Protein AF-A0A093ZKR2-F1 (afdb_monomer_lite)

Structure (mmCIF, N/CA/C/O backbone):
data_AF-A0A093ZKR2-F1
#
_entry.id   AF-A0A093ZKR2-F1
#
loop_
_atom_site.group_PDB
_atom_site.id
_atom_site.type_symbol
_atom_site.label_atom_id
_atom_site.label_alt_id
_atom_site.label_comp_id
_atom_site.label_asym_id
_atom_site.label_entity_id
_atom_site.label_seq_id
_atom_site.pdbx_PDB_ins_code
_atom_site.Cartn_x
_atom_site.Cartn_y
_atom_site.Cartn_z
_atom_site.occupancy
_atom_site.B_iso_or_equiv
_atom_site.auth_seq_id
_atom_site.auth_comp_id
_atom_site.auth_asym_id
_atom_site.auth_atom_id
_atom_site.pdbx_PDB_model_num
ATOM 1 N N . VAL A 1 1 ? -4.186 -19.763 -54.021 1.00 48.94 1 VAL A N 1
ATOM 2 C CA . VAL A 1 1 ? -3.978 -18.511 -53.257 1.00 48.94 1 VAL A CA 1
ATOM 3 C C . VAL A 1 1 ? -4.097 -18.864 -51.784 1.00 48.94 1 VAL A C 1
ATOM 5 O O . VAL A 1 1 ? -5.170 -19.280 -51.375 1.00 48.94 1 VAL A O 1
ATOM 8 N N . ALA A 1 2 ? -2.990 -18.855 -51.038 1.00 46.88 2 ALA A N 1
ATOM 9 C CA . ALA A 1 2 ? -2.980 -19.232 -49.624 1.00 46.88 2 ALA A CA 1
ATOM 10 C C . ALA A 1 2 ? -3.363 -18.021 -48.762 1.00 46.88 2 ALA A C 1
ATOM 12 O O . ALA A 1 2 ? -2.700 -16.986 -48.814 1.00 46.88 2 ALA A O 1
ATOM 13 N N . THR A 1 3 ? -4.445 -18.144 -48.000 1.00 57.47 3 THR A N 1
ATOM 14 C CA . THR A 1 3 ? -4.924 -17.122 -47.067 1.00 57.47 3 THR A CA 1
ATOM 15 C C . THR A 1 3 ? -4.017 -17.123 -45.836 1.00 57.47 3 THR A C 1
ATOM 17 O O . THR A 1 3 ? -4.059 -18.054 -45.033 1.00 57.47 3 THR A O 1
ATOM 20 N N . LEU A 1 4 ? -3.159 -16.111 -45.697 1.00 62.06 4 LEU A N 1
ATOM 21 C CA . LEU A 1 4 ? -2.361 -15.910 -44.487 1.00 62.06 4 LEU A CA 1
ATOM 22 C C . LEU A 1 4 ? -3.302 -15.542 -43.333 1.00 62.06 4 LEU A C 1
ATOM 24 O O . LEU A 1 4 ? -4.029 -14.551 -43.414 1.00 62.06 4 LEU A O 1
ATOM 28 N N . LEU A 1 5 ? -3.293 -16.348 -42.270 1.00 62.84 5 LEU A N 1
ATOM 29 C CA . LEU A 1 5 ? -3.987 -16.027 -41.025 1.00 62.84 5 LEU A CA 1
ATOM 30 C C . LEU A 1 5 ? -3.425 -14.710 -40.458 1.00 62.84 5 LEU A C 1
ATOM 32 O O . LEU A 1 5 ? -2.204 -14.518 -40.484 1.00 62.84 5 LEU A O 1
ATOM 36 N N . PRO A 1 6 ? -4.277 -13.803 -39.944 1.00 62.66 6 PRO A N 1
ATOM 37 C CA . PRO A 1 6 ? -3.809 -12.585 -39.299 1.00 62.66 6 PRO A CA 1
ATOM 38 C C . PRO A 1 6 ? -2.893 -12.963 -38.134 1.00 62.66 6 PRO A C 1
ATOM 40 O O . PRO A 1 6 ? -3.254 -13.770 -37.276 1.00 62.66 6 PRO A O 1
ATOM 43 N N . GLN A 1 7 ? -1.682 -12.407 -38.134 1.00 65.12 7 GLN A N 1
ATOM 44 C CA . GLN A 1 7 ? -0.732 -12.625 -37.051 1.00 65.12 7 GLN A CA 1
ATOM 45 C C . GLN A 1 7 ? -1.365 -12.152 -35.736 1.00 65.12 7 GLN A C 1
ATOM 47 O O . GLN A 1 7 ? -1.977 -11.078 -35.719 1.00 65.12 7 GLN A O 1
ATOM 52 N N . PRO A 1 8 ? -1.244 -12.922 -34.639 1.00 58.72 8 PRO A N 1
ATOM 53 C CA . PRO A 1 8 ? -1.769 -12.498 -33.352 1.00 58.72 8 PRO A CA 1
ATOM 54 C C . PRO A 1 8 ? -1.125 -11.160 -32.995 1.00 58.72 8 PRO A C 1
ATOM 56 O O . PRO A 1 8 ? 0.102 -11.054 -32.914 1.00 58.72 8 PRO A O 1
ATOM 59 N N . SER A 1 9 ? -1.952 -10.126 -32.827 1.00 60.50 9 SER A N 1
ATOM 60 C CA . SER A 1 9 ? -1.496 -8.815 -32.378 1.00 60.50 9 SER A CA 1
ATOM 61 C C . SER A 1 9 ? -0.711 -9.016 -31.087 1.00 60.50 9 SER A C 1
ATOM 63 O O . SER A 1 9 ? -1.278 -9.497 -30.102 1.00 60.50 9 SER A O 1
ATOM 65 N N . GLN A 1 10 ? 0.591 -8.712 -31.097 1.00 65.38 10 GLN A N 1
ATOM 66 C CA . GLN A 1 10 ? 1.400 -8.803 -29.886 1.00 65.38 10 GLN A CA 1
ATOM 67 C C . GLN A 1 10 ? 0.715 -7.952 -28.815 1.00 65.38 10 GLN A C 1
ATOM 69 O O . GLN A 1 10 ? 0.448 -6.772 -29.047 1.00 65.38 10 GLN A O 1
ATOM 74 N N . GLY A 1 11 ? 0.352 -8.581 -27.694 1.00 67.62 11 GLY A N 1
ATOM 75 C CA . GLY A 1 11 ? -0.350 -7.918 -26.600 1.00 67.62 11 GLY A CA 1
ATOM 76 C C . GLY A 1 11 ? 0.413 -6.694 -26.076 1.00 67.62 11 GLY A C 1
ATOM 77 O O . GLY A 1 11 ? 1.567 -6.461 -26.451 1.00 67.62 11 GLY A O 1
ATOM 78 N N . PRO A 1 12 ? -0.214 -5.884 -25.209 1.00 75.38 12 PRO A N 1
ATOM 79 C CA . PRO A 1 12 ? 0.441 -4.712 -24.647 1.00 75.38 12 PRO A CA 1
ATOM 80 C C . PRO A 1 12 ? 1.736 -5.118 -23.929 1.00 75.38 12 PRO A C 1
ATOM 82 O O . PRO A 1 12 ? 1.718 -5.938 -23.015 1.00 75.38 12 PRO A O 1
ATOM 85 N N . LYS A 1 13 ? 2.857 -4.521 -24.344 1.00 82.12 13 LYS A N 1
ATOM 86 C CA . LYS A 1 13 ? 4.149 -4.673 -23.669 1.00 82.12 13 LYS A CA 1
ATOM 87 C C . LYS A 1 13 ? 4.165 -3.776 -22.439 1.00 82.12 13 LYS A C 1
ATOM 89 O O . LYS A 1 13 ? 3.984 -2.563 -22.557 1.00 82.12 13 LYS A O 1
ATOM 94 N N . TYR A 1 14 ? 4.390 -4.358 -21.268 1.00 84.25 14 TYR A N 1
ATOM 95 C CA . TYR A 1 14 ? 4.498 -3.619 -20.017 1.00 84.25 14 TYR A CA 1
ATOM 96 C C . TYR A 1 14 ? 5.961 -3.325 -19.693 1.00 84.25 14 TYR A C 1
ATOM 98 O O . TYR A 1 14 ? 6.814 -4.214 -19.708 1.00 84.25 14 TYR A O 1
ATOM 106 N N . GLN A 1 15 ? 6.238 -2.064 -19.361 1.00 88.12 15 GLN A N 1
ATOM 107 C CA . GLN A 1 15 ? 7.498 -1.666 -18.748 1.00 88.12 15 GLN A CA 1
ATOM 108 C C . GLN A 1 15 ? 7.360 -1.752 -17.228 1.00 88.12 15 GLN A C 1
ATOM 110 O O . GLN A 1 15 ? 6.411 -1.221 -16.648 1.00 88.12 15 GLN A O 1
ATOM 115 N N . LEU A 1 16 ? 8.305 -2.434 -16.592 1.00 91.62 16 LEU A N 1
ATOM 116 C CA . LEU A 1 16 ? 8.307 -2.650 -15.154 1.00 91.62 16 LEU A CA 1
ATOM 117 C C . LEU A 1 16 ? 9.104 -1.550 -14.449 1.00 91.62 16 LEU A C 1
ATOM 119 O O . LEU A 1 16 ? 10.213 -1.205 -14.853 1.00 91.62 16 LEU A O 1
ATOM 123 N N . LEU A 1 17 ? 8.541 -1.026 -13.363 1.00 93.00 17 LEU A N 1
ATOM 124 C CA . LEU A 1 17 ? 9.204 -0.082 -12.471 1.00 93.00 17 LEU A CA 1
ATOM 125 C C . LEU A 1 17 ? 9.413 -0.747 -11.111 1.00 93.00 17 LEU A C 1
ATOM 127 O O . LEU A 1 17 ? 8.457 -1.220 -10.498 1.00 93.00 17 LEU A O 1
ATOM 131 N N . THR A 1 18 ? 10.651 -0.740 -10.626 1.00 93.62 18 THR A N 1
ATOM 132 C CA . THR A 1 18 ? 10.988 -1.253 -9.295 1.00 93.62 18 THR A CA 1
ATOM 133 C C . THR A 1 18 ? 11.005 -0.111 -8.287 1.00 93.62 18 THR A C 1
ATOM 135 O O . THR A 1 18 ? 11.809 0.808 -8.419 1.00 93.62 18 THR A O 1
ATOM 138 N N . LEU A 1 19 ? 10.175 -0.208 -7.247 1.00 94.25 19 LEU A N 1
ATOM 139 C CA . LEU A 1 19 ? 10.227 0.666 -6.071 1.00 94.25 19 LEU A CA 1
ATOM 140 C C . LEU A 1 19 ? 10.842 -0.096 -4.899 1.00 94.25 19 LEU A C 1
ATOM 142 O O . LEU A 1 19 ? 10.498 -1.258 -4.656 1.00 94.25 19 LEU A O 1
ATOM 146 N N . ARG A 1 20 ? 11.765 0.532 -4.167 1.00 93.69 20 ARG A N 1
ATOM 147 C CA . ARG A 1 20 ? 12.335 -0.086 -2.969 1.00 93.69 20 ARG A CA 1
ATOM 148 C C . ARG A 1 20 ? 11.336 0.040 -1.822 1.00 93.69 20 ARG A C 1
ATOM 150 O O . ARG A 1 20 ? 10.863 1.129 -1.526 1.00 93.69 20 ARG A O 1
ATOM 157 N N . ALA A 1 21 ? 11.046 -1.081 -1.164 1.00 94.19 21 ALA A N 1
ATOM 158 C CA . ALA A 1 21 ? 10.103 -1.125 -0.055 1.00 94.19 21 ALA A CA 1
ATOM 159 C C . ALA A 1 21 ? 10.740 -1.696 1.217 1.00 94.19 21 ALA A C 1
ATOM 161 O O . ALA A 1 21 ? 11.516 -2.655 1.166 1.00 94.19 21 ALA A O 1
ATOM 162 N N . HIS A 1 22 ? 10.366 -1.138 2.364 1.00 94.81 22 HIS A N 1
ATOM 163 C CA . HIS A 1 22 ? 10.672 -1.660 3.689 1.00 94.81 22 HIS A CA 1
ATOM 164 C C . HIS A 1 22 ? 9.447 -2.339 4.293 1.00 94.81 22 HIS A C 1
ATOM 166 O O . HIS A 1 22 ? 8.354 -1.781 4.293 1.00 94.81 22 HIS A O 1
ATOM 172 N N . CYS A 1 23 ? 9.631 -3.547 4.825 1.00 94.69 23 CYS A N 1
ATOM 173 C CA . CYS A 1 23 ? 8.587 -4.231 5.582 1.00 94.69 23 CYS A CA 1
ATOM 174 C C . CYS A 1 23 ? 8.415 -3.576 6.952 1.00 94.69 23 CYS A C 1
ATOM 176 O O . CYS A 1 23 ? 9.402 -3.144 7.559 1.00 94.69 23 CYS A O 1
ATOM 178 N N . ALA A 1 24 ? 7.175 -3.548 7.432 1.00 96.25 24 ALA A N 1
ATOM 179 C CA . ALA A 1 24 ? 6.888 -3.167 8.802 1.00 96.25 24 ALA A CA 1
ATOM 180 C C . ALA A 1 24 ? 7.511 -4.138 9.810 1.00 96.25 24 ALA A C 1
ATOM 182 O O . ALA A 1 24 ? 7.695 -5.323 9.527 1.00 96.25 24 ALA A O 1
ATOM 183 N N . VAL A 1 25 ? 7.839 -3.613 10.986 1.00 95.69 25 VAL A N 1
ATOM 184 C CA . VAL A 1 25 ? 8.386 -4.361 12.126 1.00 95.69 25 VAL A CA 1
ATOM 185 C C . VAL A 1 25 ? 7.586 -4.040 13.388 1.00 95.69 25 VAL A C 1
ATOM 187 O O . VAL A 1 25 ? 6.852 -3.058 13.406 1.00 95.69 25 VAL A O 1
ATOM 190 N N . GLY A 1 26 ? 7.723 -4.843 14.443 1.00 95.38 26 GLY A N 1
ATOM 191 C CA . GLY A 1 26 ? 6.992 -4.660 15.704 1.00 95.38 26 GLY A CA 1
ATOM 192 C C . GLY A 1 26 ? 5.848 -5.658 15.890 1.00 95.38 26 GLY A C 1
ATOM 193 O O . GLY A 1 26 ? 5.672 -6.572 15.088 1.00 95.38 26 GLY A O 1
ATOM 194 N N . THR A 1 27 ? 5.088 -5.507 16.975 1.00 94.69 27 THR A N 1
ATOM 195 C CA . THR A 1 27 ? 4.048 -6.469 17.383 1.00 94.69 27 THR A CA 1
ATOM 196 C C . THR A 1 27 ? 2.845 -6.502 16.441 1.00 94.69 27 THR A C 1
ATOM 198 O O . THR A 1 27 ? 2.178 -7.526 16.346 1.00 94.69 27 THR A O 1
ATOM 201 N N . GLY A 1 28 ? 2.567 -5.400 15.741 1.00 94.12 28 GLY A N 1
ATOM 202 C CA . GLY A 1 28 ? 1.518 -5.314 14.729 1.00 94.12 28 GLY A CA 1
ATOM 203 C C . GLY A 1 28 ? 1.990 -5.656 13.319 1.00 94.12 28 GLY A C 1
ATOM 204 O O . GLY A 1 28 ? 1.227 -5.462 12.374 1.00 94.12 28 GLY A O 1
ATOM 205 N N . ALA A 1 29 ? 3.237 -6.093 13.132 1.00 96.00 29 ALA A N 1
ATOM 206 C CA . ALA A 1 29 ? 3.743 -6.458 11.817 1.00 96.00 29 ALA A CA 1
ATOM 207 C C . ALA A 1 29 ? 3.229 -7.836 11.388 1.00 96.00 29 ALA A C 1
ATOM 209 O O . ALA A 1 29 ? 3.396 -8.820 12.101 1.00 96.00 29 ALA A O 1
ATOM 210 N N . ALA A 1 30 ? 2.672 -7.902 10.179 1.00 95.19 30 ALA A N 1
ATOM 211 C CA . ALA A 1 30 ? 2.197 -9.141 9.575 1.00 95.19 30 ALA A CA 1
ATOM 212 C C . ALA A 1 30 ? 3.173 -9.636 8.489 1.00 95.19 30 ALA A C 1
ATOM 214 O O . ALA A 1 30 ? 3.842 -8.818 7.842 1.00 95.19 30 ALA A O 1
ATOM 215 N N . PRO A 1 31 ? 3.250 -10.955 8.238 1.00 93.06 31 PRO A N 1
ATOM 216 C CA . PRO A 1 31 ? 4.101 -11.509 7.190 1.00 93.06 31 PRO A CA 1
ATOM 217 C C . PRO A 1 31 ? 3.641 -11.070 5.795 1.00 93.06 31 PRO A C 1
ATOM 219 O O . PRO A 1 31 ? 2.454 -10.886 5.541 1.00 93.06 31 PRO A O 1
ATOM 222 N N . LEU A 1 32 ? 4.585 -10.942 4.858 1.00 92.88 32 LEU A N 1
ATOM 223 C CA . LEU A 1 32 ? 4.258 -10.650 3.460 1.00 92.88 32 LEU A CA 1
ATOM 224 C C . LEU A 1 32 ? 3.398 -11.764 2.838 1.00 92.88 32 LEU A C 1
ATOM 226 O O . LEU A 1 32 ? 3.634 -12.940 3.133 1.00 92.88 32 LEU A O 1
ATOM 230 N N . PRO A 1 33 ? 2.471 -11.424 1.923 1.00 92.38 33 PRO A N 1
ATOM 231 C CA . PRO A 1 33 ? 1.650 -12.418 1.243 1.00 92.38 33 PRO A CA 1
ATOM 232 C C . PRO A 1 33 ? 2.518 -13.422 0.473 1.00 92.38 33 PRO A C 1
ATOM 234 O O . PRO A 1 33 ? 3.540 -13.071 -0.125 1.00 92.38 33 PRO A O 1
ATOM 237 N N . ALA A 1 34 ? 2.090 -14.684 0.467 1.00 89.06 34 ALA A N 1
ATOM 238 C CA . ALA A 1 34 ? 2.714 -15.754 -0.305 1.00 89.06 34 ALA A CA 1
ATOM 239 C C . ALA A 1 34 ? 2.326 -15.634 -1.790 1.00 89.06 34 ALA A C 1
ATOM 241 O O . ALA A 1 34 ? 1.511 -16.396 -2.302 1.00 89.06 34 ALA A O 1
ATOM 242 N N . ALA A 1 35 ? 2.876 -14.626 -2.464 1.00 89.88 35 ALA A N 1
ATOM 243 C CA . ALA A 1 35 ? 2.699 -14.402 -3.893 1.00 89.88 35 ALA A CA 1
ATOM 244 C C . ALA A 1 35 ? 3.965 -14.796 -4.676 1.00 89.88 35 ALA A C 1
ATOM 246 O O . ALA A 1 35 ? 5.063 -14.754 -4.111 1.00 89.88 35 ALA A O 1
ATOM 247 N N . PRO A 1 36 ? 3.833 -15.146 -5.970 1.00 91.94 36 PRO A N 1
ATOM 248 C CA . PRO A 1 36 ? 4.978 -15.325 -6.852 1.00 91.94 36 PRO A CA 1
ATOM 249 C C . PRO A 1 36 ? 5.858 -14.072 -6.885 1.00 91.94 36 PRO A C 1
ATOM 251 O O . PRO A 1 36 ? 5.348 -12.947 -6.904 1.00 91.94 36 PRO A O 1
ATOM 254 N N . GLU A 1 37 ? 7.172 -14.287 -6.903 1.00 91.31 37 GLU A N 1
ATOM 255 C CA . GLU A 1 37 ? 8.166 -13.221 -7.011 1.00 91.31 37 GLU A CA 1
ATOM 256 C C . GLU A 1 37 ? 8.024 -12.512 -8.364 1.00 91.31 37 GLU A C 1
ATOM 258 O O . GLU A 1 37 ? 7.993 -13.149 -9.420 1.00 91.31 37 GLU A O 1
ATOM 263 N N . ALA A 1 38 ? 7.934 -11.185 -8.339 1.00 92.75 38 ALA A N 1
ATOM 264 C CA . ALA A 1 38 ? 7.847 -10.389 -9.553 1.00 92.75 38 ALA A CA 1
ATOM 265 C C . ALA A 1 38 ? 9.161 -10.463 -10.364 1.00 92.75 38 ALA A C 1
ATOM 267 O O . ALA A 1 38 ? 10.245 -10.542 -9.773 1.00 92.75 38 ALA A O 1
ATOM 268 N N . PRO A 1 39 ? 9.090 -10.398 -11.708 1.00 91.44 39 PRO A N 1
ATOM 269 C CA . PRO A 1 39 ? 10.269 -10.324 -12.569 1.00 91.44 39 PRO A CA 1
ATOM 270 C C . PRO A 1 39 ? 11.099 -9.056 -12.318 1.00 91.44 39 PRO A C 1
ATOM 272 O O . PRO A 1 39 ? 10.670 -8.112 -11.651 1.00 91.44 39 PRO A O 1
ATOM 275 N N . ASP A 1 40 ? 12.320 -9.033 -12.852 1.00 87.12 40 ASP A N 1
ATOM 276 C CA . ASP A 1 40 ? 13.173 -7.846 -12.792 1.00 87.12 40 ASP A CA 1
ATOM 277 C C . ASP A 1 40 ? 12.621 -6.701 -13.644 1.00 87.12 40 ASP A C 1
ATOM 279 O O . ASP A 1 40 ? 12.083 -6.931 -14.724 1.00 87.12 40 ASP A O 1
ATOM 283 N N . SER A 1 41 ? 12.839 -5.460 -13.205 1.00 84.50 41 SER A N 1
ATOM 284 C CA . SER A 1 41 ? 12.553 -4.252 -13.986 1.00 84.50 41 SER A CA 1
ATOM 285 C C . SER A 1 41 ? 13.238 -4.209 -15.352 1.00 84.50 41 SER A C 1
ATOM 287 O O . SER A 1 41 ? 12.726 -3.561 -16.259 1.00 84.50 41 SER A O 1
ATOM 289 N N . SER A 1 42 ? 14.378 -4.888 -15.519 1.00 83.25 42 SER A N 1
ATOM 290 C CA . SER A 1 42 ? 15.048 -5.001 -16.823 1.00 83.25 42 SER A CA 1
ATOM 291 C C . SER 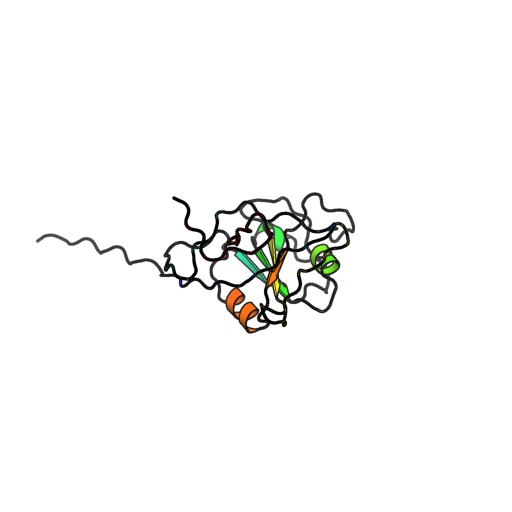A 1 42 ? 14.291 -5.880 -17.827 1.00 83.25 42 SER A C 1
ATOM 293 O O . SER A 1 42 ? 14.609 -5.869 -19.015 1.00 83.25 42 SER A O 1
ATOM 295 N N . THR A 1 43 ? 13.286 -6.635 -17.373 1.00 81.88 43 THR A N 1
ATOM 296 C CA . THR A 1 43 ? 12.495 -7.538 -18.211 1.00 81.88 43 THR A CA 1
ATOM 297 C C . THR A 1 43 ? 11.289 -6.803 -18.791 1.00 81.88 43 THR A C 1
ATOM 299 O O . THR A 1 43 ? 10.516 -6.181 -18.064 1.00 81.88 43 THR A O 1
ATOM 302 N N . VAL A 1 44 ? 11.081 -6.914 -20.103 1.00 81.25 44 VAL A N 1
ATOM 303 C CA . VAL A 1 44 ? 9.818 -6.519 -20.741 1.00 81.25 44 VAL A CA 1
ATOM 304 C C . VAL A 1 44 ? 8.900 -7.732 -20.739 1.00 81.25 44 VAL A C 1
ATOM 306 O O . VAL A 1 44 ? 9.269 -8.784 -21.256 1.00 81.25 44 VAL A O 1
ATOM 309 N N . THR A 1 45 ? 7.713 -7.590 -20.156 1.00 81.94 45 THR A N 1
ATOM 310 C CA . THR A 1 45 ? 6.729 -8.674 -20.063 1.00 81.94 45 THR A CA 1
ATOM 311 C C . THR A 1 45 ? 5.402 -8.259 -20.686 1.00 81.94 45 THR A C 1
ATOM 313 O O . THR A 1 45 ? 5.037 -7.083 -20.676 1.00 81.94 45 THR A O 1
ATOM 316 N N . ASN A 1 46 ? 4.678 -9.236 -21.224 1.00 84.31 46 ASN A N 1
ATOM 317 C CA . ASN A 1 46 ? 3.289 -9.065 -21.650 1.00 84.31 46 ASN A CA 1
ATOM 318 C C . ASN A 1 46 ? 2.304 -9.484 -20.548 1.00 84.31 46 ASN A C 1
ATOM 320 O O . ASN A 1 46 ? 1.119 -9.173 -20.640 1.00 84.31 46 ASN A O 1
ATOM 324 N N . ASP A 1 47 ? 2.782 -10.174 -19.509 1.00 85.75 47 ASP A N 1
ATOM 325 C CA . ASP A 1 47 ? 1.942 -10.674 -18.428 1.00 85.75 47 ASP A CA 1
ATOM 326 C C . ASP A 1 47 ? 1.854 -9.657 -17.283 1.00 85.75 47 ASP A C 1
ATOM 328 O O . ASP A 1 47 ? 2.878 -9.119 -16.843 1.00 85.75 47 ASP A O 1
ATOM 332 N N . PRO A 1 48 ? 0.644 -9.389 -16.760 1.00 89.19 48 PRO A N 1
ATOM 333 C CA . PRO A 1 48 ? 0.479 -8.551 -15.584 1.00 89.19 48 PRO A CA 1
ATOM 334 C C . PRO A 1 48 ? 1.033 -9.247 -14.336 1.00 89.19 48 PRO A C 1
ATOM 336 O O . PRO A 1 48 ? 1.038 -10.472 -14.223 1.00 89.19 48 PRO A O 1
ATOM 339 N N . LEU A 1 49 ? 1.428 -8.436 -13.359 1.00 93.75 49 LEU A N 1
ATOM 340 C CA . LEU A 1 49 ? 1.904 -8.904 -12.060 1.00 93.75 49 LEU A CA 1
ATOM 341 C C . LEU A 1 49 ? 0.764 -9.489 -11.200 1.00 93.75 49 LEU A C 1
ATOM 343 O O . LEU A 1 49 ? -0.416 -9.425 -11.559 1.00 93.75 49 LEU A O 1
ATOM 347 N N . SER A 1 50 ? 1.135 -10.040 -10.040 1.00 94.50 50 SER A N 1
ATOM 348 C CA . SER A 1 50 ? 0.278 -10.817 -9.134 1.00 94.50 50 SER A CA 1
ATOM 349 C C . SER A 1 50 ? -1.037 -10.135 -8.737 1.00 94.50 50 SER A C 1
ATOM 351 O O . SER A 1 50 ? -2.053 -10.811 -8.586 1.00 94.50 50 SER A O 1
ATOM 353 N N . TRP A 1 51 ? -1.047 -8.810 -8.582 1.00 95.81 51 TRP A N 1
ATOM 354 C CA . TRP A 1 51 ? -2.206 -8.049 -8.112 1.00 95.81 51 TRP A CA 1
ATOM 355 C C . TRP A 1 51 ? -2.622 -6.992 -9.123 1.00 95.81 51 TRP A C 1
ATOM 357 O O . TRP A 1 51 ? -1.797 -6.203 -9.574 1.00 95.81 51 TRP A O 1
ATOM 367 N N . ARG A 1 52 ? -3.912 -6.941 -9.465 1.00 94.81 52 ARG A N 1
ATOM 368 C CA . ARG A 1 52 ? -4.436 -6.053 -10.523 1.00 94.81 52 ARG A CA 1
ATOM 369 C C . ARG A 1 52 ? -5.358 -4.958 -9.995 1.00 94.81 52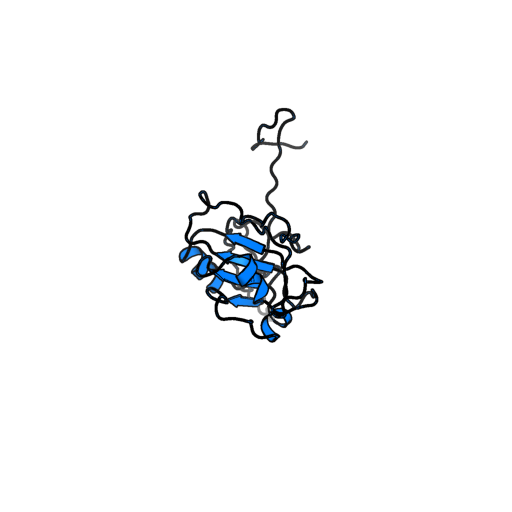 ARG A C 1
ATOM 371 O O . ARG A 1 52 ? -5.507 -3.928 -10.643 1.00 94.81 52 ARG A O 1
ATOM 378 N N . SER A 1 53 ? -5.970 -5.158 -8.829 1.00 95.94 53 SER A N 1
ATOM 379 C CA . SER A 1 53 ? -6.855 -4.172 -8.210 1.00 95.94 53 SER A CA 1
ATOM 380 C C . SER A 1 53 ? -6.121 -3.388 -7.121 1.00 95.94 53 SER A C 1
ATOM 382 O O . SER A 1 53 ? -5.673 -3.941 -6.114 1.00 95.94 53 SER A O 1
ATOM 384 N N . ILE A 1 54 ? -5.999 -2.076 -7.340 1.00 97.62 54 ILE A N 1
ATOM 385 C CA . ILE A 1 54 ? -5.286 -1.147 -6.458 1.00 97.62 54 ILE A CA 1
ATOM 386 C C . ILE A 1 54 ? -6.257 -0.052 -6.016 1.00 97.62 54 ILE A C 1
ATOM 388 O O . ILE A 1 54 ? -6.782 0.695 -6.843 1.00 97.62 54 ILE A O 1
ATOM 392 N N . TYR A 1 55 ? -6.500 0.045 -4.714 1.00 97.94 55 TYR A N 1
ATOM 393 C CA . TYR A 1 55 ? -7.280 1.119 -4.110 1.00 97.94 55 TYR A CA 1
ATOM 394 C C . TYR A 1 55 ? -6.341 2.189 -3.557 1.00 97.94 55 TYR A C 1
ATOM 396 O O . TYR A 1 55 ? -5.304 1.855 -2.995 1.00 97.94 55 TYR A O 1
ATOM 404 N N . PHE A 1 56 ? -6.700 3.469 -3.657 1.00 97.75 56 PHE A N 1
ATOM 405 C CA . PHE A 1 56 ? -5.908 4.543 -3.048 1.00 97.75 56 PHE A CA 1
ATOM 406 C C . PHE A 1 56 ? -6.760 5.275 -2.028 1.00 97.75 56 PHE A C 1
ATOM 408 O O . PHE A 1 56 ? -7.794 5.838 -2.383 1.00 97.75 56 PHE A O 1
ATOM 415 N N . ALA A 1 57 ? -6.295 5.293 -0.785 1.00 96.50 57 ALA A N 1
ATOM 416 C CA . ALA A 1 57 ? -7.043 5.822 0.350 1.00 96.50 57 ALA A CA 1
ATOM 417 C C . ALA A 1 57 ? -6.495 7.163 0.872 1.00 96.50 57 ALA A C 1
ATOM 419 O O . ALA A 1 57 ? -6.796 7.544 1.999 1.00 96.50 57 ALA A O 1
ATOM 420 N N . SER A 1 58 ? -5.691 7.885 0.078 1.00 94.44 58 SER A N 1
ATOM 421 C CA . SER A 1 58 ? -5.016 9.117 0.524 1.00 94.44 58 SER A CA 1
ATOM 422 C C . SER A 1 58 ? -4.320 8.883 1.879 1.00 94.44 58 SER A C 1
ATOM 424 O O . SER A 1 58 ? -3.506 7.968 1.962 1.00 94.44 58 SER A O 1
ATOM 426 N N . HIS A 1 59 ? -4.65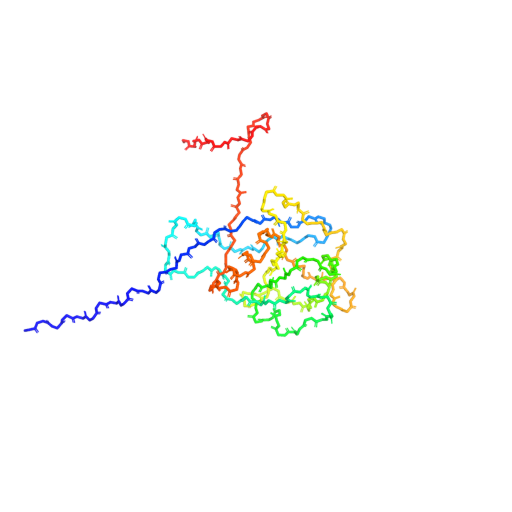0 9.628 2.939 1.00 95.69 59 HIS A N 1
ATOM 427 C CA . HIS A 1 59 ? -4.092 9.438 4.283 1.00 95.69 59 HIS A CA 1
ATOM 428 C C . HIS A 1 59 ? -4.854 8.430 5.159 1.00 95.69 59 HIS A C 1
ATOM 430 O O . HIS A 1 59 ? -4.273 7.941 6.121 1.00 95.69 59 HIS A O 1
ATOM 436 N N . ASN A 1 60 ? -6.104 8.081 4.851 1.00 95.50 60 ASN A N 1
ATOM 437 C CA . ASN A 1 60 ? -6.922 7.152 5.645 1.00 95.50 60 ASN A CA 1
ATOM 438 C C . ASN A 1 60 ? -7.018 7.471 7.158 1.00 95.50 60 ASN A C 1
ATOM 440 O O . ASN A 1 60 ? -6.926 6.565 7.987 1.00 95.50 60 ASN A O 1
ATOM 444 N N . CYS A 1 61 ? -7.169 8.750 7.516 1.00 95.19 61 CYS A N 1
ATOM 445 C CA . CYS A 1 61 ? -7.321 9.188 8.912 1.00 95.19 61 CYS A CA 1
ATOM 446 C C . CYS A 1 61 ? -8.776 9.546 9.274 1.00 95.19 61 CYS A C 1
ATOM 448 O O . CYS A 1 61 ? -9.116 9.593 10.448 1.00 95.19 61 CYS A O 1
ATOM 450 N N . ASP A 1 62 ? -9.655 9.729 8.284 1.00 93.25 62 ASP A N 1
ATOM 451 C CA . ASP A 1 62 ? -11.022 10.247 8.476 1.00 93.25 62 ASP A CA 1
ATOM 452 C C . ASP A 1 62 ? -12.057 9.160 8.843 1.00 93.25 62 ASP A C 1
ATOM 454 O O . ASP A 1 62 ? -13.264 9.353 8.695 1.00 93.25 62 ASP A O 1
ATOM 458 N N . GLY A 1 63 ? -11.589 7.995 9.300 1.00 92.50 63 GLY A N 1
ATOM 459 C CA . GLY A 1 63 ? -12.417 6.882 9.757 1.00 92.50 63 GLY A CA 1
ATOM 460 C C . GLY A 1 63 ? -12.422 5.659 8.838 1.00 92.50 63 GLY A C 1
ATOM 461 O O . GLY A 1 63 ? -11.568 5.475 7.970 1.00 92.50 63 GLY A O 1
ATOM 462 N N . LYS A 1 64 ? -13.394 4.773 9.079 1.00 96.31 64 LYS A N 1
ATOM 463 C CA . LYS A 1 64 ? -13.468 3.435 8.478 1.00 96.31 64 LYS A CA 1
ATOM 464 C C . LYS A 1 64 ? -13.589 3.484 6.945 1.00 96.31 64 LYS A C 1
ATOM 466 O O . LYS A 1 64 ? -14.505 4.102 6.404 1.00 96.31 64 LYS A O 1
ATOM 471 N N . LEU A 1 65 ? -12.744 2.720 6.246 1.00 97.12 65 LEU A N 1
ATOM 472 C CA . LEU A 1 65 ? -12.867 2.508 4.799 1.00 97.12 65 LEU A CA 1
ATOM 473 C C . LEU A 1 65 ? -14.131 1.710 4.433 1.00 97.12 65 LEU A C 1
ATOM 475 O O . LEU A 1 65 ? -14.564 0.848 5.200 1.00 97.12 65 LEU A O 1
ATOM 479 N N . PRO A 1 66 ? -14.693 1.901 3.226 1.00 96.62 66 PRO A N 1
ATOM 480 C CA . PRO A 1 66 ? -15.832 1.109 2.772 1.00 96.62 66 PRO A CA 1
ATOM 481 C C . PRO A 1 66 ? -15.535 -0.400 2.763 1.00 96.62 66 PRO A C 1
ATOM 483 O O . PRO A 1 66 ? -14.499 -0.829 2.253 1.00 96.62 66 PRO A O 1
ATOM 486 N N . ASP A 1 67 ? -16.481 -1.222 3.227 1.00 95.81 67 ASP A N 1
ATOM 487 C CA . ASP A 1 67 ? -16.311 -2.685 3.344 1.00 95.81 67 ASP A CA 1
ATOM 488 C C . ASP A 1 67 ? -16.028 -3.389 2.004 1.00 95.81 67 ASP A C 1
ATOM 490 O O . ASP A 1 67 ? -15.410 -4.453 1.973 1.00 95.81 67 ASP A O 1
ATOM 494 N N . ARG A 1 68 ? -16.421 -2.784 0.876 1.00 96.38 68 ARG A N 1
ATOM 495 C CA . ARG A 1 68 ? -16.085 -3.285 -0.468 1.00 96.38 68 ARG A CA 1
ATOM 496 C C . ARG A 1 68 ? -14.583 -3.277 -0.755 1.00 96.38 68 ARG A C 1
ATOM 498 O O . ARG A 1 68 ? -14.100 -4.143 -1.478 1.00 96.38 68 ARG A O 1
ATOM 505 N N . VAL A 1 69 ? -13.829 -2.342 -0.163 1.00 96.88 69 VAL A N 1
ATOM 506 C CA . VAL A 1 69 ? -12.406 -2.142 -0.475 1.00 96.88 69 VAL A CA 1
ATOM 507 C C . VAL A 1 69 ? -11.610 -3.409 -0.182 1.00 96.88 69 VAL A C 1
ATOM 509 O O . VAL A 1 69 ? -10.848 -3.867 -1.023 1.00 96.88 69 VAL A O 1
ATOM 512 N N . VAL A 1 70 ? -11.849 -4.034 0.972 1.00 96.56 70 VAL A N 1
ATOM 513 C CA . VAL A 1 70 ? -11.115 -5.239 1.385 1.00 96.56 70 VAL A CA 1
ATOM 514 C C . VAL A 1 70 ? -11.533 -6.509 0.632 1.00 96.56 70 VAL A C 1
ATOM 516 O O . VAL A 1 70 ? -10.848 -7.527 0.720 1.00 96.56 70 VAL A O 1
ATOM 519 N N . ARG A 1 71 ? -12.659 -6.465 -0.094 1.00 95.81 71 ARG A N 1
ATOM 520 C CA . ARG A 1 71 ? -13.217 -7.596 -0.855 1.00 95.81 71 ARG A CA 1
ATOM 521 C C . ARG A 1 71 ? -12.872 -7.540 -2.343 1.00 95.81 71 ARG A C 1
ATOM 523 O O . ARG A 1 71 ? -12.724 -8.589 -2.959 1.00 95.81 71 ARG A O 1
ATOM 530 N N . GLU A 1 72 ? -12.769 -6.338 -2.904 1.00 96.19 72 GLU A N 1
ATOM 531 C CA . GLU A 1 72 ? -12.588 -6.103 -4.344 1.00 96.19 72 GLU A CA 1
ATOM 532 C C . GLU A 1 72 ? -11.142 -5.739 -4.720 1.00 96.19 72 GLU A C 1
ATOM 534 O O . GLU A 1 72 ? -10.730 -5.930 -5.869 1.00 96.19 72 GLU A O 1
ATOM 539 N N . TYR A 1 73 ? -10.362 -5.209 -3.771 1.00 97.62 73 TYR A N 1
ATOM 540 C CA . TYR A 1 73 ? -9.020 -4.694 -4.032 1.00 97.62 73 TYR A CA 1
ATOM 541 C C . TYR A 1 73 ? -7.942 -5.530 -3.356 1.00 97.62 73 TYR A C 1
ATOM 543 O O . TYR A 1 73 ? -8.013 -5.811 -2.162 1.00 97.62 73 TYR A O 1
ATOM 551 N N . ASN A 1 74 ? -6.908 -5.877 -4.120 1.00 96.94 74 ASN A N 1
ATOM 552 C CA . ASN A 1 74 ? -5.764 -6.630 -3.628 1.00 96.94 74 ASN A CA 1
ATOM 553 C C . ASN A 1 74 ? -4.796 -5.766 -2.822 1.00 96.94 74 ASN A C 1
ATOM 555 O O . ASN A 1 74 ? -4.235 -6.227 -1.829 1.00 96.94 74 ASN A O 1
ATOM 559 N N . VAL A 1 75 ? -4.575 -4.525 -3.253 1.00 97.69 75 VAL A N 1
ATOM 560 C CA . VAL A 1 75 ? -3.604 -3.623 -2.630 1.00 97.69 75 VAL A CA 1
ATOM 561 C C . VAL A 1 75 ? -4.278 -2.310 -2.278 1.00 97.69 75 VAL A C 1
ATOM 563 O O . VAL A 1 75 ? -4.955 -1.716 -3.116 1.00 97.69 75 VAL A O 1
ATOM 566 N N . ILE A 1 76 ? -4.058 -1.834 -1.055 1.00 98.25 76 ILE A N 1
ATOM 567 C CA . ILE A 1 76 ? -4.437 -0.479 -0.656 1.00 98.25 76 ILE A CA 1
ATOM 568 C C . ILE A 1 76 ? -3.175 0.373 -0.559 1.00 98.25 76 ILE A C 1
ATOM 570 O O . ILE A 1 76 ? -2.241 0.033 0.161 1.00 98.25 76 ILE A O 1
ATOM 574 N N . VAL A 1 77 ? -3.154 1.492 -1.272 1.00 98.38 77 VAL A N 1
ATOM 575 C CA . VAL A 1 77 ? -2.067 2.469 -1.249 1.00 98.38 77 VAL A CA 1
ATOM 576 C C . VAL A 1 77 ? -2.493 3.669 -0.410 1.00 98.38 77 VAL A C 1
ATOM 578 O O . VAL A 1 77 ? -3.562 4.248 -0.629 1.00 98.38 77 VAL A O 1
ATOM 581 N N . MET A 1 78 ? -1.654 4.052 0.548 1.00 97.88 78 MET A N 1
ATOM 582 C CA . MET A 1 78 ? -1.890 5.177 1.455 1.00 97.88 78 MET A CA 1
ATOM 583 C C . MET A 1 78 ? -0.647 6.060 1.548 1.00 97.88 78 MET A C 1
ATOM 585 O O . MET A 1 78 ? 0.473 5.577 1.419 1.00 97.88 78 MET A O 1
ATOM 589 N N . ARG A 1 79 ? -0.829 7.351 1.810 1.00 97.50 79 ARG A N 1
ATOM 590 C CA . ARG A 1 79 ? 0.243 8.292 2.146 1.00 97.50 79 ARG A CA 1
ATOM 591 C C . ARG A 1 79 ? 0.569 8.205 3.639 1.00 97.50 79 ARG A C 1
ATOM 593 O O . ARG A 1 79 ? -0.327 8.074 4.484 1.00 97.50 79 ARG A O 1
ATOM 600 N N . ARG A 1 80 ? 1.856 8.280 3.973 1.00 96.25 80 ARG A N 1
ATOM 601 C CA . ARG A 1 80 ? 2.337 8.509 5.342 1.00 96.25 80 ARG A CA 1
ATOM 602 C C . ARG A 1 80 ? 1.943 9.925 5.792 1.00 96.25 80 ARG A C 1
ATOM 604 O O . ARG A 1 80 ? 1.791 10.809 4.962 1.00 96.25 80 ARG A O 1
ATOM 611 N N . GLY A 1 81 ? 1.770 10.124 7.100 1.00 94.19 81 GLY A N 1
ATOM 612 C CA . GLY A 1 81 ? 1.399 11.416 7.694 1.00 94.19 81 GLY A CA 1
ATOM 613 C C . GLY A 1 81 ? -0.079 11.514 8.087 1.00 94.19 81 GLY A C 1
ATOM 614 O O . GLY A 1 81 ? -0.868 10.611 7.803 1.00 94.19 81 GLY A O 1
ATOM 615 N N . GLY A 1 82 ? -0.445 12.595 8.776 1.00 94.38 82 GLY A N 1
ATOM 616 C CA . GLY A 1 82 ? -1.791 12.841 9.318 1.00 94.38 82 GLY A CA 1
ATOM 617 C C . GLY A 1 82 ? -2.076 12.098 10.627 1.00 94.38 82 GLY A C 1
ATOM 618 O O . GLY A 1 82 ? -2.383 12.726 11.629 1.00 94.38 82 GLY A O 1
ATOM 619 N N . CYS A 1 83 ? -1.918 10.776 10.623 1.00 95.38 83 CYS A N 1
ATOM 620 C CA . CYS A 1 83 ? -2.185 9.893 11.759 1.00 95.38 83 CYS A CA 1
ATOM 621 C C . CYS A 1 83 ? -1.150 8.757 11.841 1.00 95.38 83 CYS A C 1
ATOM 623 O O . CYS A 1 83 ? -0.337 8.571 10.923 1.00 95.38 83 CYS A O 1
ATOM 625 N N . SER A 1 84 ? -1.163 7.998 12.942 1.00 95.69 84 SER A N 1
ATOM 626 C CA . SER A 1 84 ? -0.203 6.907 13.172 1.00 95.69 84 SER A CA 1
ATOM 627 C C . SER A 1 84 ? -0.399 5.729 12.201 1.00 95.69 84 SER A C 1
ATOM 629 O O . SER A 1 84 ? -1.470 5.550 11.621 1.00 95.69 84 SER A O 1
ATOM 631 N N . PHE A 1 85 ? 0.626 4.885 12.015 1.00 96.12 85 PHE A N 1
ATOM 632 C CA . PHE A 1 85 ? 0.497 3.688 11.170 1.00 96.12 85 PHE A CA 1
ATOM 633 C C . PHE A 1 85 ? -0.574 2.726 11.695 1.00 96.12 85 PHE A C 1
ATOM 635 O O . PHE A 1 85 ? -1.371 2.216 10.911 1.00 96.12 85 PHE A O 1
ATOM 642 N N . SER A 1 86 ? -0.615 2.511 13.012 1.00 95.00 86 SER A N 1
ATOM 643 C CA . SER A 1 86 ? -1.616 1.657 13.650 1.00 95.00 86 SER A CA 1
ATOM 644 C C . SER A 1 86 ? -3.025 2.180 13.388 1.00 95.00 86 SER A C 1
ATOM 646 O O . SER A 1 86 ? -3.859 1.421 12.919 1.00 95.00 86 SER A O 1
ATOM 648 N N . GLU A 1 87 ? -3.265 3.479 13.568 1.00 95.56 87 GLU A N 1
ATOM 649 C CA . GLU A 1 87 ? -4.569 4.117 13.333 1.00 95.56 87 GLU A CA 1
ATOM 650 C C . GLU A 1 87 ? -5.034 3.994 11.871 1.00 95.56 87 GLU A C 1
ATOM 652 O O . GLU A 1 87 ? -6.181 3.641 11.595 1.00 95.56 87 GLU A O 1
ATOM 657 N N . LYS A 1 88 ? -4.118 4.157 10.904 1.00 96.75 88 LYS A N 1
ATOM 658 C CA . LYS A 1 88 ? -4.418 3.901 9.483 1.00 96.75 88 LYS A CA 1
ATOM 659 C C . LYS A 1 88 ? -4.853 2.460 9.237 1.00 96.75 88 LYS A C 1
ATOM 661 O O . LYS A 1 88 ? -5.747 2.226 8.424 1.00 96.75 88 LYS A O 1
ATOM 666 N N . LEU A 1 89 ? -4.209 1.496 9.894 1.00 96.62 89 LEU A N 1
ATOM 667 C CA . LEU A 1 89 ? -4.572 0.086 9.785 1.00 96.62 89 LEU A CA 1
ATOM 668 C C . LEU A 1 89 ? -5.868 -0.220 10.541 1.00 96.62 89 LEU A C 1
ATOM 670 O O . LEU A 1 89 ? -6.641 -1.046 10.068 1.00 96.62 89 LEU A O 1
ATOM 674 N N . GLU A 1 90 ? -6.159 0.450 11.655 1.00 96.06 90 GLU A N 1
ATOM 675 C CA . GLU A 1 90 ? -7.420 0.316 12.394 1.00 96.06 90 GLU A CA 1
ATOM 676 C C . GLU A 1 90 ? -8.624 0.715 11.540 1.00 96.06 90 GLU A C 1
ATOM 678 O O . GLU A 1 90 ? -9.638 0.026 11.573 1.00 96.06 90 GLU A O 1
ATOM 683 N N . ASN A 1 91 ? -8.478 1.720 10.676 1.00 97.00 91 ASN A N 1
ATOM 684 C CA . ASN A 1 91 ? -9.525 2.168 9.753 1.00 97.00 91 ASN A CA 1
ATOM 685 C C . ASN A 1 91 ? -9.852 1.175 8.617 1.00 97.00 91 ASN A C 1
ATOM 687 O O . ASN A 1 91 ? -10.855 1.338 7.917 1.00 97.00 91 ASN A O 1
ATOM 691 N N . ILE A 1 92 ? -9.054 0.126 8.404 1.00 97.38 92 ILE A N 1
ATOM 692 C CA . ILE A 1 92 ? -9.330 -0.896 7.382 1.00 97.38 92 ILE A CA 1
ATOM 693 C C . ILE A 1 92 ? -10.381 -1.883 7.921 1.00 97.38 92 ILE A C 1
ATOM 695 O O . ILE A 1 92 ? -10.203 -2.418 9.004 1.00 97.38 92 ILE A O 1
ATOM 699 N N . PRO A 1 93 ? -11.460 -2.225 7.210 1.00 96.62 93 PRO A N 1
ATOM 700 C CA . PRO A 1 93 ? -12.393 -3.256 7.660 1.00 96.62 93 PRO A CA 1
ATOM 701 C C . PRO A 1 93 ? -11.741 -4.611 7.982 1.00 96.62 93 PRO A C 1
ATOM 703 O O . PRO A 1 93 ? -10.653 -4.951 7.506 1.00 96.62 93 PRO A O 1
ATOM 706 N N . ALA A 1 94 ? -12.424 -5.414 8.799 1.00 94.81 94 ALA A N 1
ATOM 707 C CA . ALA A 1 94 ? -12.075 -6.821 8.953 1.00 94.81 94 ALA A CA 1
ATOM 708 C C . ALA A 1 94 ? -12.321 -7.560 7.627 1.00 94.81 94 ALA A C 1
ATOM 710 O O . ALA A 1 94 ? -13.279 -7.268 6.909 1.00 94.81 94 ALA A O 1
ATOM 711 N N . PHE A 1 95 ? -11.460 -8.518 7.300 1.00 94.38 95 PHE A N 1
ATOM 712 C CA . PHE A 1 95 ? -11.528 -9.259 6.045 1.00 94.38 95 PHE A CA 1
ATOM 713 C C . PHE A 1 95 ? -11.032 -10.687 6.241 1.00 94.38 95 PHE A C 1
ATOM 715 O O . PHE A 1 95 ? -10.299 -10.971 7.187 1.00 94.38 95 PHE A O 1
ATOM 722 N N . HIS A 1 96 ? -11.423 -11.565 5.322 1.00 90.69 96 HIS A N 1
ATOM 723 C CA . HIS A 1 96 ? -10.833 -12.887 5.187 1.00 90.69 96 HIS A CA 1
ATOM 724 C C . HIS A 1 96 ? -9.885 -12.861 3.980 1.00 90.69 96 HIS A C 1
ATOM 726 O O . HIS A 1 96 ? -10.327 -12.480 2.888 1.00 90.69 96 HIS A O 1
ATOM 732 N N . PRO A 1 97 ? -8.604 -13.236 4.133 1.00 86.31 97 PRO A N 1
ATOM 733 C CA . PRO A 1 97 ? -7.662 -13.274 3.026 1.00 86.31 97 PRO A CA 1
ATOM 734 C C . PRO A 1 97 ? -8.179 -14.197 1.920 1.00 86.31 97 PRO A C 1
ATOM 736 O O . PRO A 1 97 ? -8.471 -15.370 2.147 1.00 86.31 97 PRO A O 1
ATOM 739 N N . THR A 1 98 ? -8.327 -13.654 0.715 1.00 90.38 98 THR A N 1
ATOM 740 C CA . THR A 1 98 ? -8.681 -14.400 -0.499 1.00 90.38 98 THR A CA 1
ATOM 741 C C . THR A 1 98 ? -7.888 -13.836 -1.665 1.00 90.38 98 THR A C 1
ATOM 743 O O . THR A 1 98 ? -7.474 -12.679 -1.632 1.00 90.38 98 THR A O 1
ATOM 746 N N . VAL A 1 99 ? -7.719 -14.608 -2.738 1.00 87.69 99 VAL A N 1
ATOM 747 C CA . VAL A 1 99 ? -6.977 -14.159 -3.932 1.00 87.69 99 VAL A CA 1
ATOM 748 C C . VAL A 1 99 ? -7.566 -12.901 -4.594 1.00 87.69 99 VAL A C 1
ATOM 750 O O . VAL A 1 99 ? -6.847 -12.176 -5.275 1.00 87.69 99 VAL A O 1
ATOM 753 N N . ARG A 1 100 ? -8.862 -12.619 -4.390 1.00 90.81 100 ARG A N 1
ATOM 754 C CA . ARG A 1 100 ? -9.547 -11.420 -4.915 1.00 90.81 100 ARG A CA 1
ATOM 755 C C . ARG A 1 100 ? -9.599 -10.256 -3.919 1.00 90.81 100 ARG A C 1
ATOM 757 O O . ARG A 1 100 ? -9.710 -9.115 -4.349 1.00 90.81 100 ARG A O 1
ATOM 764 N N . GLY A 1 101 ? -9.523 -10.549 -2.623 1.00 94.56 101 GLY A N 1
ATOM 765 C CA . GLY A 1 101 ? -9.554 -9.551 -1.560 1.00 94.56 101 GLY A CA 1
ATOM 766 C C . GLY A 1 101 ? -8.181 -8.968 -1.241 1.00 94.56 101 GLY A C 1
ATOM 767 O O . GLY A 1 101 ? -7.201 -9.201 -1.957 1.00 94.56 101 GLY A O 1
ATOM 768 N N . LEU A 1 102 ? -8.134 -8.230 -0.132 1.00 97.06 102 LEU A N 1
ATOM 769 C CA . LEU A 1 102 ? -6.943 -7.543 0.358 1.00 97.06 102 LEU A CA 1
ATOM 770 C C . LEU A 1 102 ? -5.794 -8.517 0.637 1.00 97.06 102 LEU A C 1
ATOM 772 O O . LEU A 1 102 ? -5.963 -9.533 1.310 1.00 97.06 102 LEU A O 1
ATOM 776 N N . GLN A 1 103 ? -4.617 -8.160 0.135 1.00 95.88 103 GLN A N 1
ATOM 777 C CA . GLN A 1 103 ? -3.363 -8.895 0.283 1.00 95.88 103 GLN A CA 1
ATOM 778 C C . GLN A 1 103 ? -2.322 -8.078 1.047 1.00 95.88 103 GLN A C 1
ATOM 780 O O . GLN A 1 103 ? -1.569 -8.639 1.838 1.00 95.88 103 GLN A O 1
ATOM 785 N N . MET A 1 104 ? -2.266 -6.760 0.824 1.00 96.31 104 MET A N 1
ATOM 786 C CA . MET A 1 104 ? -1.299 -5.888 1.494 1.00 96.31 104 MET A CA 1
ATOM 787 C C . MET A 1 104 ? -1.661 -4.401 1.418 1.00 96.31 104 MET A C 1
ATOM 789 O O . MET A 1 104 ? -2.439 -3.960 0.568 1.00 96.31 104 MET A O 1
ATOM 793 N N . VAL A 1 105 ? -1.016 -3.621 2.281 1.00 97.94 105 VAL A N 1
ATOM 794 C CA . VAL A 1 105 ? -0.998 -2.159 2.275 1.00 97.94 105 VAL A CA 1
ATOM 795 C C . VAL A 1 105 ? 0.383 -1.661 1.857 1.00 97.94 105 VAL A C 1
ATOM 797 O O . VAL A 1 105 ? 1.409 -2.132 2.352 1.00 97.94 105 VAL A O 1
ATOM 800 N N . VAL A 1 106 ? 0.399 -0.680 0.957 1.00 98.19 106 VAL A N 1
ATOM 801 C CA . VAL A 1 106 ? 1.596 0.058 0.547 1.00 98.19 106 VAL A CA 1
ATOM 802 C C . VAL A 1 106 ? 1.495 1.483 1.079 1.00 98.19 106 VAL A C 1
ATOM 804 O O . VAL A 1 106 ? 0.643 2.261 0.654 1.00 98.19 106 VAL A O 1
ATOM 807 N N . MET A 1 107 ? 2.383 1.827 2.002 1.00 98.00 107 MET A N 1
ATOM 808 C CA . MET A 1 107 ? 2.562 3.177 2.519 1.00 98.00 107 MET A CA 1
ATOM 809 C C . MET A 1 107 ? 3.545 3.943 1.633 1.00 98.00 107 MET A C 1
ATOM 811 O O . MET A 1 107 ? 4.633 3.450 1.358 1.00 98.00 107 MET A O 1
ATOM 815 N N . VAL A 1 108 ? 3.197 5.156 1.219 1.00 97.81 108 VAL A N 1
ATOM 816 C CA . VAL A 1 108 ? 4.075 6.057 0.465 1.00 97.81 108 VAL A CA 1
ATOM 817 C C . VAL A 1 108 ? 4.551 7.162 1.398 1.00 97.81 108 VAL A C 1
ATOM 819 O O . VAL A 1 108 ? 3.735 7.929 1.910 1.00 97.81 108 VAL A O 1
ATOM 822 N N . SER A 1 109 ? 5.855 7.206 1.649 1.00 96.94 109 SER A N 1
ATOM 823 C CA . SER A 1 109 ? 6.523 8.277 2.389 1.00 96.94 109 SER A CA 1
ATOM 824 C C . SER A 1 109 ? 6.970 9.374 1.430 1.00 96.94 109 SER A C 1
ATOM 826 O O . SER A 1 109 ? 7.366 9.072 0.304 1.00 96.94 109 SER A O 1
ATOM 828 N N . ASP A 1 110 ? 6.957 10.625 1.885 1.00 94.56 110 ASP A N 1
ATOM 829 C CA . ASP A 1 110 ? 7.573 11.735 1.148 1.00 94.56 110 ASP A CA 1
ATOM 830 C C . ASP A 1 110 ? 9.116 11.731 1.265 1.00 94.56 110 ASP A C 1
ATOM 832 O O . ASP A 1 110 ? 9.782 12.407 0.490 1.00 94.56 110 ASP A O 1
ATOM 836 N N . GLU A 1 111 ? 9.679 10.924 2.177 1.00 92.62 111 GLU A N 1
ATOM 837 C CA . GLU A 1 111 ? 11.122 10.648 2.300 1.00 92.62 111 GLU A CA 1
ATOM 838 C C . GLU A 1 111 ? 11.672 9.905 1.061 1.00 92.62 111 GLU A C 1
ATOM 840 O O . GLU A 1 111 ? 10.961 9.132 0.407 1.00 92.62 111 GLU A O 1
ATOM 845 N N . GLU A 1 112 ? 12.960 10.085 0.757 1.00 89.75 112 GLU A N 1
ATOM 846 C CA . GLU A 1 112 ? 13.627 9.355 -0.326 1.00 89.75 112 GLU A CA 1
ATOM 847 C C . GLU A 1 112 ? 13.951 7.895 0.055 1.00 89.75 112 GLU A C 1
ATOM 849 O O . GLU A 1 112 ? 14.083 7.528 1.224 1.00 89.75 112 GLU A O 1
ATOM 854 N N . ASP A 1 113 ? 14.110 7.027 -0.950 1.00 80.69 113 ASP A N 1
ATOM 855 C CA . ASP A 1 113 ? 14.262 5.571 -0.771 1.00 80.69 113 ASP A CA 1
ATOM 856 C C . ASP A 1 113 ? 15.470 5.143 0.089 1.00 80.69 113 ASP A C 1
ATOM 858 O O . ASP A 1 113 ? 15.483 4.027 0.617 1.00 80.69 113 ASP A O 1
ATOM 862 N N . TYR A 1 114 ? 16.517 5.968 0.184 1.00 79.75 114 TYR A N 1
ATOM 863 C CA . TYR A 1 114 ? 17.721 5.676 0.975 1.00 79.75 114 TYR A CA 1
ATOM 864 C C . TYR A 1 114 ? 17.665 6.221 2.405 1.00 79.75 114 TYR A C 1
ATOM 866 O O . TYR A 1 114 ? 18.424 5.748 3.249 1.00 79.75 114 TYR A O 1
ATOM 874 N N . GLU A 1 115 ? 16.764 7.161 2.677 1.00 87.62 115 GLU A N 1
ATOM 875 C CA . GLU A 1 115 ? 16.521 7.730 4.010 1.00 87.62 115 GLU A CA 1
ATOM 876 C C . GLU A 1 115 ? 15.400 6.985 4.744 1.00 87.62 115 GLU A C 1
ATOM 878 O O . GLU A 1 115 ? 15.221 7.116 5.956 1.00 87.62 115 GLU A O 1
ATOM 883 N N . LEU A 1 116 ? 14.657 6.166 3.997 1.00 89.75 116 LEU A N 1
ATOM 884 C CA . LEU A 1 116 ? 13.495 5.452 4.478 1.00 89.75 116 LEU A CA 1
ATOM 885 C C . LEU A 1 116 ? 13.841 4.516 5.642 1.00 89.75 116 LEU A C 1
ATOM 887 O O . LEU A 1 116 ? 14.467 3.462 5.486 1.00 89.75 116 LEU A O 1
ATOM 891 N N . THR A 1 117 ? 13.358 4.871 6.826 1.00 90.25 117 THR A N 1
ATOM 892 C CA . THR A 1 117 ? 13.453 4.004 8.002 1.00 90.25 117 THR A CA 1
ATOM 893 C C . THR A 1 117 ? 12.317 2.980 7.989 1.00 90.25 117 THR A C 1
ATOM 895 O O . THR A 1 117 ? 11.220 3.253 7.502 1.00 90.25 117 THR A O 1
ATOM 898 N N . ARG A 1 118 ? 12.553 1.766 8.505 1.00 91.94 118 ARG A N 1
ATOM 899 C CA . ARG A 1 118 ? 11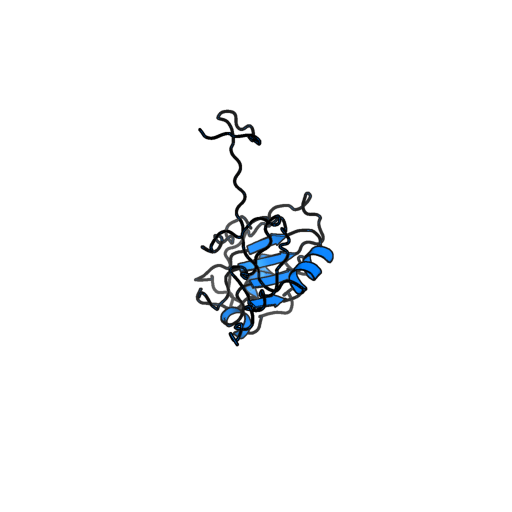.501 0.735 8.571 1.00 91.94 118 ARG A CA 1
ATOM 900 C C . ARG A 1 118 ? 10.333 1.226 9.439 1.00 91.94 118 ARG A C 1
ATOM 902 O O . ARG A 1 118 ? 10.587 1.699 10.546 1.00 91.94 118 ARG A O 1
ATOM 909 N N . PRO A 1 119 ? 9.074 1.092 8.989 1.00 95.12 119 PRO A N 1
ATOM 910 C CA . PRO A 1 119 ? 7.937 1.532 9.784 1.00 95.12 119 PRO A CA 1
ATOM 911 C C . PRO A 1 119 ? 7.722 0.583 10.968 1.00 95.12 119 PRO A C 1
ATOM 913 O O . PRO A 1 119 ? 7.731 -0.641 10.808 1.00 95.12 119 PRO A O 1
ATOM 916 N N . LEU A 1 120 ? 7.519 1.157 12.151 1.00 95.56 120 LEU A N 1
ATOM 917 C CA . LEU A 1 120 ? 7.321 0.425 13.398 1.00 95.56 120 LEU A CA 1
ATOM 918 C C . LEU A 1 120 ? 5.828 0.385 13.762 1.00 95.56 120 LEU A C 1
ATOM 920 O O . LEU A 1 120 ? 5.180 1.421 13.893 1.00 95.56 120 LEU A O 1
ATOM 924 N N . LEU A 1 121 ? 5.290 -0.825 13.914 1.00 95.81 121 LEU A N 1
ATOM 925 C CA . LEU A 1 121 ? 3.942 -1.131 14.388 1.00 95.81 121 LEU A CA 1
ATOM 926 C C . LEU A 1 121 ? 4.040 -1.713 15.802 1.00 95.81 121 LEU A C 1
ATOM 928 O O . LEU A 1 121 ? 4.113 -2.926 15.987 1.00 95.81 121 LEU A O 1
ATOM 932 N N . GLU A 1 122 ? 4.082 -0.846 16.810 1.00 91.50 122 GLU A N 1
ATOM 933 C CA . GLU A 1 122 ? 4.302 -1.247 18.211 1.00 91.50 122 GLU A CA 1
ATOM 934 C C . GLU A 1 122 ? 3.105 -1.948 18.856 1.00 91.50 122 GLU A C 1
ATOM 936 O O . GLU A 1 122 ? 3.269 -2.636 19.865 1.00 91.50 122 GLU A O 1
ATOM 941 N N . VAL A 1 123 ? 1.913 -1.798 18.276 1.00 94.06 123 VAL A N 1
ATOM 942 C CA . VAL A 1 123 ? 0.648 -2.294 18.826 1.00 94.06 123 VAL A CA 1
ATOM 943 C C . VAL A 1 123 ? 0.068 -3.369 17.913 1.00 94.06 123 VAL A C 1
ATOM 945 O O . VAL A 1 123 ? 0.086 -3.230 16.689 1.00 94.06 123 VAL A O 1
ATOM 948 N N . ALA A 1 124 ? -0.505 -4.416 18.512 1.00 95.44 124 ALA A N 1
ATOM 949 C CA . ALA A 1 124 ? -1.254 -5.434 17.785 1.00 95.44 124 ALA A CA 1
ATOM 950 C C . ALA A 1 124 ? -2.391 -4.796 16.972 1.00 95.44 124 ALA A C 1
ATOM 952 O O . ALA A 1 124 ? -3.135 -3.953 17.479 1.00 95.44 124 ALA A O 1
ATOM 953 N N . GLN A 1 125 ? -2.553 -5.222 15.720 1.00 96.50 125 GLN A N 1
ATOM 954 C CA . GLN A 1 125 ? -3.528 -4.597 14.834 1.00 96.50 125 GLN A CA 1
ATOM 955 C C . GLN A 1 125 ? -4.964 -4.820 15.319 1.00 96.50 125 GLN A C 1
ATOM 957 O O . GLN A 1 125 ? -5.367 -5.942 15.656 1.00 96.50 125 GLN A O 1
ATOM 962 N N . LYS A 1 126 ? -5.767 -3.755 15.269 1.00 96.31 126 LYS A N 1
ATOM 963 C CA . LYS A 1 126 ? -7.200 -3.800 15.566 1.00 96.31 126 LYS A CA 1
ATOM 964 C C . LYS A 1 126 ? -8.032 -3.538 14.315 1.00 96.31 126 LYS A C 1
ATOM 966 O O . LYS A 1 126 ? -7.542 -3.087 13.279 1.00 96.31 126 LYS A O 1
ATOM 971 N N . THR A 1 127 ? -9.293 -3.921 14.406 1.00 95.62 127 THR A N 1
ATOM 972 C CA . THR A 1 127 ? -10.361 -3.596 13.459 1.00 95.62 127 THR A CA 1
ATOM 973 C C . THR A 1 127 ? -10.949 -2.219 13.799 1.00 95.62 127 THR A C 1
ATOM 975 O O . THR A 1 127 ? -10.737 -1.747 14.918 1.00 95.62 127 THR A O 1
ATOM 978 N N . PRO A 1 128 ? -11.768 -1.609 12.921 1.00 95.62 128 PRO A N 1
ATOM 979 C CA . PRO A 1 128 ? -12.396 -0.318 13.208 1.00 95.62 128 PRO A CA 1
ATOM 980 C C . PRO A 1 128 ? -13.337 -0.367 14.422 1.00 95.62 128 PRO A C 1
ATOM 982 O O . PRO A 1 128 ? -13.644 0.655 15.018 1.00 95.62 128 PRO A O 1
ATOM 985 N N . ALA A 1 129 ? -13.797 -1.565 14.798 1.00 93.81 129 ALA A N 1
ATOM 986 C CA . ALA A 1 129 ? -14.602 -1.808 15.993 1.00 93.81 129 ALA A CA 1
ATOM 987 C C . ALA A 1 129 ? -13.755 -1.985 17.274 1.00 93.81 129 ALA A C 1
ATOM 989 O O . ALA A 1 129 ? -14.283 -2.381 18.307 1.00 93.81 129 ALA A O 1
ATOM 990 N N . GLY A 1 130 ? -12.434 -1.779 17.210 1.00 93.56 130 GLY A N 1
ATOM 991 C CA . GLY A 1 130 ? -11.512 -1.899 18.344 1.00 93.56 130 GLY A CA 1
ATOM 992 C C . GLY A 1 130 ? -11.093 -3.331 18.704 1.00 93.56 130 GLY A C 1
ATOM 993 O O . GLY A 1 130 ? -10.233 -3.522 19.562 1.00 93.56 130 GLY A O 1
ATOM 994 N N . MET A 1 131 ? -11.644 -4.353 18.044 1.00 94.75 131 MET A N 1
ATOM 995 C CA . MET A 1 131 ? -11.277 -5.755 18.287 1.00 94.75 131 MET A CA 1
ATOM 996 C C . MET A 1 131 ? -9.938 -6.105 17.636 1.00 94.75 131 MET A C 1
ATOM 998 O O . MET A 1 131 ? -9.675 -5.651 16.521 1.00 94.75 131 MET A O 1
ATOM 1002 N N . ARG A 1 132 ? -9.130 -6.966 18.270 1.00 95.38 132 ARG A N 1
ATOM 1003 C CA . ARG A 1 132 ? -7.909 -7.520 17.658 1.00 95.38 132 ARG A CA 1
ATOM 1004 C C . ARG A 1 132 ? -8.250 -8.232 16.347 1.00 95.38 132 ARG A C 1
ATOM 1006 O O . ARG A 1 132 ? -9.246 -8.949 16.262 1.00 95.38 132 ARG A O 1
ATOM 1013 N N . ARG A 1 133 ? -7.425 -8.038 15.319 1.00 94.75 133 ARG A N 1
ATOM 1014 C CA . ARG A 1 133 ? -7.621 -8.705 14.028 1.00 94.75 133 ARG A CA 1
ATOM 1015 C C . ARG A 1 133 ? -7.367 -10.204 14.133 1.00 94.75 133 ARG A C 1
ATOM 1017 O O . ARG A 1 133 ? -6.338 -10.621 14.649 1.00 94.75 133 ARG A O 1
ATOM 1024 N N . ALA A 1 134 ? -8.271 -10.991 13.554 1.00 93.31 134 ALA A N 1
ATOM 1025 C CA . ALA A 1 134 ? -8.011 -12.400 13.256 1.00 93.31 134 ALA A CA 1
ATOM 1026 C C . ALA A 1 134 ? -7.003 -12.551 12.102 1.00 93.31 134 ALA A C 1
ATOM 1028 O O . ALA A 1 134 ? -6.143 -13.425 12.135 1.00 93.31 134 ALA A O 1
ATOM 1029 N N . HIS A 1 135 ? -7.091 -11.664 11.104 1.00 93.81 135 HIS A N 1
ATOM 1030 C CA . HIS A 1 135 ? -6.169 -11.593 9.974 1.00 93.81 135 HIS A CA 1
ATOM 1031 C C . HIS A 1 135 ? -5.517 -10.216 9.929 1.00 93.81 135 HIS A C 1
ATOM 1033 O O . HIS A 1 135 ? -6.172 -9.202 9.661 1.00 93.81 135 HIS A O 1
ATOM 1039 N N . GLU A 1 136 ? -4.229 -10.186 10.244 1.00 95.19 136 GLU A N 1
ATOM 1040 C CA . GLU A 1 136 ? -3.416 -8.978 10.207 1.00 95.19 136 GLU A CA 1
ATOM 1041 C C . GLU A 1 136 ? -3.151 -8.556 8.756 1.00 95.19 136 GLU A C 1
ATOM 1043 O O . GLU A 1 136 ? -3.118 -9.377 7.838 1.00 95.19 136 GLU A O 1
ATOM 1048 N N . VAL A 1 137 ? -2.991 -7.254 8.541 1.00 95.38 137 VAL A N 1
ATOM 1049 C CA . VAL A 1 137 ? -2.757 -6.650 7.232 1.00 95.38 137 VAL A CA 1
ATOM 1050 C C . VAL A 1 137 ? -1.249 -6.500 7.017 1.00 95.38 137 VAL A C 1
ATOM 1052 O O . VAL A 1 137 ? -0.613 -5.736 7.753 1.00 95.38 137 VAL A O 1
ATOM 1055 N N . PRO A 1 138 ? -0.656 -7.168 6.012 1.00 96.25 138 PRO A N 1
ATOM 1056 C CA . PRO A 1 138 ? 0.742 -6.959 5.650 1.00 96.25 138 PRO A CA 1
ATOM 1057 C C . PRO A 1 138 ? 0.970 -5.526 5.182 1.00 96.25 138 PRO A C 1
ATOM 1059 O O . PRO A 1 138 ? 0.231 -5.029 4.332 1.00 96.25 138 PRO A O 1
ATOM 1062 N N . MET A 1 139 ? 1.999 -4.865 5.712 1.00 96.88 139 MET A N 1
ATOM 1063 C CA . MET A 1 139 ? 2.325 -3.479 5.378 1.00 96.88 139 MET A CA 1
ATOM 1064 C C . MET A 1 139 ? 3.773 -3.351 4.906 1.00 96.88 139 MET A C 1
ATOM 1066 O O . MET A 1 139 ? 4.708 -3.819 5.562 1.00 96.88 139 MET A O 1
ATOM 1070 N N . VAL A 1 140 ? 3.953 -2.652 3.788 1.00 96.94 140 VAL A N 1
ATOM 1071 C CA . VAL A 1 140 ? 5.259 -2.183 3.316 1.00 96.94 140 VAL A CA 1
ATOM 1072 C C . VAL A 1 140 ? 5.243 -0.672 3.145 1.00 96.94 140 VAL A C 1
ATOM 1074 O O . VAL A 1 140 ? 4.187 -0.089 2.916 1.00 96.94 140 VAL A O 1
ATOM 1077 N N . MET A 1 141 ? 6.409 -0.040 3.221 1.00 97.31 141 MET A N 1
ATOM 1078 C CA . MET A 1 141 ? 6.576 1.389 2.976 1.00 97.31 141 MET A CA 1
ATOM 1079 C C . MET A 1 141 ? 7.597 1.635 1.873 1.00 97.31 141 MET A C 1
ATOM 1081 O O . MET A 1 141 ? 8.670 1.037 1.893 1.00 97.31 141 MET A O 1
ATOM 1085 N N . VAL A 1 142 ? 7.252 2.502 0.925 1.00 97.25 142 VAL A N 1
ATOM 1086 C CA . VAL A 1 142 ? 8.103 2.969 -0.177 1.00 97.25 142 VAL A CA 1
ATOM 1087 C C . VAL A 1 142 ? 8.373 4.464 -0.022 1.00 97.25 142 VAL A C 1
ATOM 1089 O O . VAL A 1 142 ? 7.542 5.178 0.547 1.00 97.25 142 VAL A O 1
ATOM 1092 N N . GLY A 1 143 ? 9.524 4.926 -0.504 1.00 96.00 143 GLY A N 1
ATOM 1093 C CA . GLY A 1 143 ? 9.859 6.347 -0.575 1.00 96.00 143 GLY A CA 1
ATOM 1094 C C . GLY A 1 143 ? 9.478 6.975 -1.904 1.00 96.00 143 GLY A C 1
ATOM 1095 O O . GLY A 1 143 ? 8.761 6.381 -2.712 1.00 96.00 143 GLY A O 1
ATOM 1096 N N . GLY A 1 144 ? 9.964 8.195 -2.123 1.00 94.06 144 GLY A N 1
ATOM 1097 C CA . GLY A 1 144 ? 9.828 8.927 -3.383 1.00 94.06 144 GLY A CA 1
ATOM 1098 C C . GLY A 1 144 ? 8.560 9.776 -3.499 1.00 94.06 144 GLY A C 1
ATOM 1099 O O . GLY A 1 144 ? 8.263 10.278 -4.589 1.00 94.06 144 GLY A O 1
ATOM 1100 N N . GLY A 1 145 ? 7.800 9.926 -2.409 1.00 95.06 145 GLY A N 1
ATOM 1101 C CA . GLY A 1 145 ? 6.687 10.863 -2.268 1.00 95.06 145 GLY A CA 1
ATOM 1102 C C . GLY A 1 145 ? 5.721 10.876 -3.443 1.00 95.06 145 GLY A C 1
ATOM 1103 O O . GLY A 1 145 ? 5.178 9.851 -3.867 1.00 95.06 145 GLY A O 1
ATOM 1104 N N . GLU A 1 146 ? 5.512 12.062 -4.007 1.00 95.56 146 GLU A N 1
ATOM 1105 C CA . GLU A 1 146 ? 4.566 12.265 -5.102 1.00 95.56 146 GLU A CA 1
ATOM 1106 C C . GLU A 1 146 ? 4.973 11.541 -6.401 1.00 95.56 146 GLU A C 1
ATOM 1108 O O . GLU A 1 146 ? 4.111 11.135 -7.185 1.00 95.56 146 GLU A O 1
ATOM 1113 N N . ALA A 1 147 ? 6.270 11.331 -6.649 1.00 95.75 147 ALA A N 1
ATOM 1114 C CA . ALA A 1 147 ? 6.723 10.572 -7.815 1.00 95.75 147 ALA A CA 1
ATOM 1115 C C . ALA A 1 147 ? 6.310 9.096 -7.706 1.00 95.75 147 ALA A C 1
ATOM 1117 O O . ALA A 1 147 ? 5.714 8.558 -8.646 1.00 95.75 147 ALA A O 1
ATOM 1118 N N . ALA A 1 148 ? 6.540 8.477 -6.545 1.00 96.44 148 ALA A N 1
ATOM 1119 C CA . ALA A 1 148 ? 6.127 7.104 -6.270 1.00 96.44 148 ALA A CA 1
ATOM 1120 C C . ALA A 1 148 ? 4.599 6.958 -6.240 1.00 96.44 148 ALA A C 1
ATOM 1122 O O . ALA A 1 148 ? 4.054 6.044 -6.862 1.00 96.44 148 ALA A O 1
ATOM 1123 N N . TRP A 1 149 ? 3.891 7.899 -5.608 1.00 97.00 149 TRP A N 1
ATOM 1124 C CA . TRP A 1 149 ? 2.427 7.940 -5.601 1.00 97.00 149 TRP A CA 1
ATOM 1125 C C . TRP A 1 149 ? 1.844 7.956 -7.021 1.00 97.00 149 TRP A C 1
ATOM 1127 O O . TRP A 1 149 ? 0.977 7.145 -7.362 1.00 97.00 149 TRP A O 1
ATOM 1137 N N . ARG A 1 150 ? 2.361 8.836 -7.888 1.00 96.75 150 ARG A N 1
ATOM 1138 C CA . ARG A 1 150 ? 1.934 8.941 -9.288 1.00 96.75 150 ARG A CA 1
ATOM 1139 C C . ARG A 1 150 ? 2.281 7.694 -10.095 1.00 96.75 150 ARG A C 1
ATOM 1141 O O . ARG A 1 150 ? 1.484 7.283 -10.939 1.00 96.75 150 ARG A O 1
ATOM 1148 N N . ALA A 1 151 ? 3.448 7.100 -9.857 1.00 95.69 151 ALA A N 1
ATOM 1149 C CA . ALA A 1 151 ? 3.851 5.863 -10.512 1.00 95.69 151 ALA A CA 1
ATOM 1150 C C . ALA A 1 151 ? 2.896 4.712 -10.160 1.00 95.69 151 ALA A C 1
ATOM 1152 O O . ALA A 1 151 ? 2.381 4.050 -11.061 1.00 95.69 151 ALA A O 1
ATOM 1153 N N . LEU A 1 152 ? 2.562 4.549 -8.875 1.00 96.81 152 LEU A N 1
ATOM 1154 C CA . LEU A 1 152 ? 1.570 3.575 -8.414 1.00 96.81 152 LEU A CA 1
ATOM 1155 C C . LEU A 1 152 ? 0.186 3.850 -9.017 1.00 96.81 152 LEU A C 1
ATOM 1157 O O . LEU A 1 152 ? -0.469 2.920 -9.477 1.00 96.81 152 LEU A O 1
ATOM 1161 N N . ARG A 1 153 ? -0.243 5.118 -9.098 1.00 96.44 153 ARG A N 1
ATOM 1162 C CA . ARG A 1 153 ? -1.512 5.522 -9.7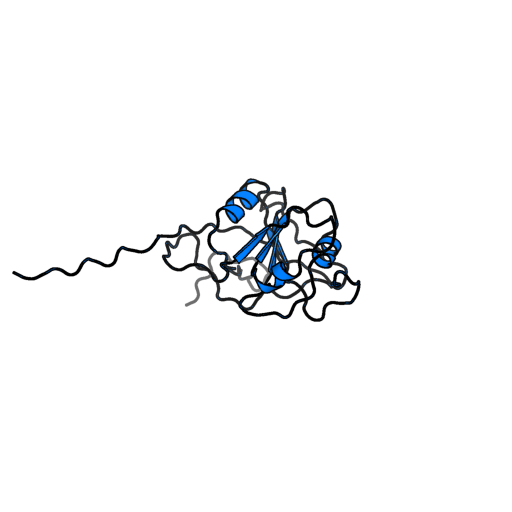41 1.00 96.44 153 ARG A CA 1
ATOM 1163 C C . ARG A 1 153 ? -1.608 5.140 -11.217 1.00 96.44 153 ARG A C 1
ATOM 1165 O O . ARG A 1 153 ? -2.709 4.889 -11.700 1.00 96.44 153 ARG A O 1
ATOM 1172 N N . LYS A 1 154 ? -0.482 5.119 -11.932 1.00 95.00 154 LYS A N 1
ATOM 1173 C CA . LYS A 1 154 ? -0.410 4.724 -13.348 1.00 95.00 154 LYS A CA 1
ATOM 1174 C C . LYS A 1 154 ? -0.254 3.212 -13.539 1.00 95.00 154 LYS A C 1
ATOM 1176 O O . LYS A 1 154 ? -0.499 2.722 -14.643 1.00 95.00 154 LYS A O 1
ATOM 1181 N N . ALA A 1 155 ? 0.155 2.482 -12.502 1.00 94.88 155 ALA A N 1
ATOM 1182 C CA . ALA A 1 155 ? 0.416 1.054 -12.583 1.00 94.88 155 ALA A CA 1
ATOM 1183 C C . ALA A 1 155 ? -0.859 0.263 -12.916 1.00 94.88 155 ALA A C 1
ATOM 1185 O O . ALA A 1 155 ? -1.941 0.530 -12.395 1.00 94.88 155 ALA A O 1
ATOM 1186 N N . LYS A 1 156 ? -0.722 -0.736 -13.794 1.00 93.75 156 LYS A N 1
ATOM 1187 C CA . LYS A 1 156 ? -1.809 -1.665 -14.159 1.00 93.75 156 LYS A CA 1
ATOM 1188 C C . LYS A 1 156 ? -1.867 -2.896 -13.261 1.00 93.75 156 LYS A C 1
ATOM 1190 O O . LYS A 1 156 ? -2.910 -3.530 -13.149 1.00 93.75 156 LYS A O 1
ATOM 1195 N N . SER A 1 157 ? -0.742 -3.234 -12.648 1.00 94.62 157 SER A N 1
ATOM 1196 C CA . SER A 1 157 ? -0.605 -4.358 -11.735 1.00 94.62 157 SER A CA 1
ATOM 1197 C C . SER A 1 157 ? 0.597 -4.142 -10.827 1.00 94.62 157 SER A C 1
ATOM 1199 O O . SER A 1 157 ? 1.550 -3.468 -11.220 1.00 94.62 157 SER A O 1
ATOM 1201 N N . LEU A 1 158 ? 0.571 -4.754 -9.650 1.00 96.12 158 LEU A N 1
ATOM 1202 C CA . LEU A 1 158 ? 1.658 -4.777 -8.682 1.00 96.12 158 LEU A CA 1
ATOM 1203 C C . LEU A 1 158 ? 2.080 -6.215 -8.404 1.00 96.12 158 LEU A C 1
ATOM 1205 O O . LEU A 1 158 ? 1.281 -7.147 -8.449 1.00 96.12 158 LEU A O 1
ATOM 1209 N N . GLY A 1 159 ? 3.353 -6.375 -8.088 1.00 95.06 159 GLY A N 1
ATOM 1210 C CA . GLY A 1 159 ? 3.939 -7.617 -7.617 1.00 95.06 159 GLY A CA 1
ATOM 1211 C C . GLY A 1 159 ? 5.008 -7.281 -6.595 1.00 95.06 159 GLY A C 1
ATOM 1212 O O . GLY A 1 159 ? 5.468 -6.139 -6.519 1.00 95.06 159 GLY A O 1
ATOM 1213 N N . ILE A 1 160 ? 5.386 -8.265 -5.792 1.00 94.69 160 ILE A N 1
ATOM 1214 C CA . ILE A 1 160 ? 6.463 -8.110 -4.825 1.00 94.69 160 ILE A CA 1
ATOM 1215 C C . ILE A 1 160 ? 7.653 -8.940 -5.268 1.00 94.69 160 ILE A C 1
ATOM 1217 O O . ILE A 1 160 ? 7.485 -10.045 -5.778 1.00 94.69 160 ILE A O 1
ATOM 1221 N N . ARG A 1 161 ? 8.852 -8.398 -5.064 1.00 92.69 161 ARG A N 1
ATOM 1222 C CA . ARG A 1 161 ? 10.089 -9.153 -5.194 1.00 92.69 161 ARG A CA 1
ATOM 1223 C C . ARG A 1 161 ? 10.926 -8.989 -3.935 1.00 92.69 161 ARG A C 1
ATOM 1225 O O . ARG A 1 161 ? 11.325 -7.872 -3.596 1.00 92.69 161 ARG A O 1
ATOM 1232 N N . ARG A 1 162 ? 11.196 -10.082 -3.233 1.00 89.94 162 ARG A N 1
ATOM 1233 C CA . ARG A 1 162 ? 12.060 -10.117 -2.057 1.00 89.94 162 ARG A CA 1
ATOM 1234 C C . ARG A 1 162 ? 13.509 -9.944 -2.495 1.00 89.94 162 ARG A C 1
ATOM 1236 O O . ARG A 1 162 ? 13.987 -10.565 -3.443 1.00 89.94 162 ARG A O 1
ATOM 1243 N N . ARG A 1 163 ? 14.226 -9.066 -1.794 1.00 82.50 163 ARG A N 1
ATOM 1244 C CA . ARG A 1 163 ? 15.663 -8.865 -1.992 1.00 82.50 163 ARG A CA 1
ATOM 1245 C C . ARG A 1 163 ? 16.417 -9.653 -0.939 1.00 82.50 163 ARG A C 1
ATOM 1247 O O . ARG A 1 163 ? 16.361 -9.313 0.239 1.00 82.50 163 ARG A O 1
ATOM 1254 N N . TYR A 1 164 ? 17.149 -10.656 -1.393 1.00 78.31 164 TYR A N 1
ATOM 1255 C CA . TYR A 1 164 ? 18.089 -11.398 -0.569 1.00 78.31 164 TYR A CA 1
ATOM 1256 C C . TYR A 1 164 ? 19.478 -10.774 -0.698 1.00 78.31 164 TYR A C 1
ATOM 1258 O O . TYR A 1 164 ? 19.846 -10.235 -1.745 1.00 78.31 164 TYR A O 1
ATOM 1266 N N . TRP A 1 165 ? 20.251 -10.819 0.377 1.00 76.12 165 TRP A N 1
ATOM 1267 C CA . TRP A 1 165 ? 21.685 -10.586 0.334 1.00 76.12 165 TRP A CA 1
ATOM 1268 C C . TRP A 1 165 ? 22.369 -11.708 1.096 1.00 76.12 165 TRP A C 1
ATOM 1270 O O . TRP A 1 165 ? 21.774 -12.318 1.981 1.00 76.12 165 TRP A O 1
ATOM 1280 N N . VAL A 1 166 ? 23.607 -11.986 0.717 1.00 78.75 166 VAL A N 1
ATOM 1281 C CA . VAL A 1 166 ? 24.423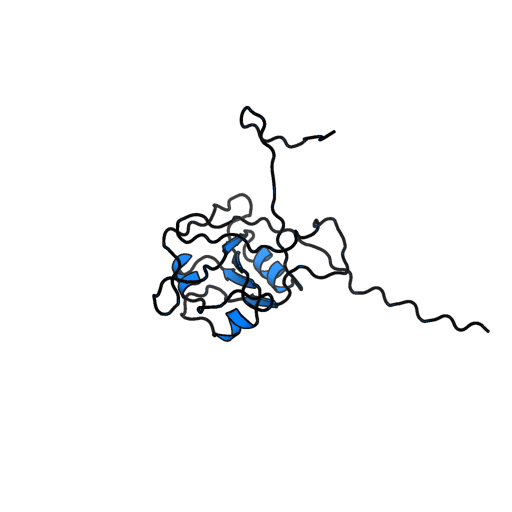 -13.002 1.368 1.00 78.75 166 VAL A CA 1
ATOM 1282 C C . VAL A 1 166 ? 25.441 -12.290 2.234 1.00 78.75 166 VAL A C 1
ATOM 1284 O O . VAL A 1 166 ? 26.005 -11.272 1.830 1.00 78.75 166 VAL A O 1
ATOM 1287 N N . GLU A 1 167 ? 25.648 -12.802 3.437 1.00 84.31 167 GLU A N 1
ATOM 1288 C CA . GLU A 1 167 ? 26.677 -12.331 4.354 1.00 84.31 167 GLU A CA 1
ATOM 1289 C C . GLU A 1 167 ? 27.740 -13.418 4.488 1.00 84.31 167 GLU A C 1
ATOM 1291 O O . GLU A 1 167 ? 27.428 -14.609 4.515 1.00 84.31 167 GLU A O 1
ATOM 1296 N N . SER A 1 168 ? 29.011 -13.020 4.520 1.00 82.50 168 SER A N 1
ATOM 1297 C CA . SER A 1 168 ? 30.091 -13.949 4.846 1.00 82.50 168 SER A CA 1
ATOM 1298 C C . SER A 1 168 ? 29.986 -14.376 6.312 1.00 82.50 168 SER A C 1
ATOM 1300 O O . SER A 1 168 ? 29.332 -13.710 7.114 1.00 82.50 168 SER A O 1
ATOM 1302 N N . ALA A 1 169 ? 30.718 -15.422 6.707 1.00 78.88 169 ALA A N 1
ATOM 1303 C CA . ALA A 1 169 ? 30.806 -15.848 8.110 1.00 78.88 169 ALA A CA 1
ATOM 1304 C C . ALA A 1 169 ? 31.274 -14.735 9.080 1.00 78.88 169 ALA A C 1
ATOM 1306 O O . ALA A 1 169 ? 31.131 -14.873 10.289 1.00 78.88 169 ALA A O 1
ATOM 1307 N N . LYS A 1 170 ? 31.825 -13.627 8.562 1.00 85.31 170 LYS A N 1
ATOM 1308 C CA . LYS A 1 170 ? 32.243 -12.441 9.327 1.00 85.31 170 LYS A CA 1
ATOM 1309 C C . LYS A 1 170 ? 31.223 -11.286 9.272 1.00 85.31 170 LYS A C 1
ATOM 1311 O O . LYS A 1 170 ? 31.573 -10.166 9.621 1.00 85.31 170 LYS A O 1
ATOM 1316 N N . GLY A 1 171 ? 30.003 -11.518 8.778 1.00 78.69 171 GLY A N 1
ATOM 1317 C CA . GLY A 1 171 ? 28.936 -10.508 8.685 1.00 78.69 171 GLY A CA 1
ATOM 1318 C C . GLY A 1 171 ? 29.109 -9.483 7.557 1.00 78.69 171 GLY A C 1
ATOM 1319 O O . GLY A 1 171 ? 28.422 -8.466 7.523 1.00 78.69 171 GLY A O 1
ATOM 1320 N N . LEU A 1 172 ? 30.034 -9.712 6.617 1.00 82.75 172 LEU A N 1
ATOM 1321 C CA . LEU A 1 172 ? 30.245 -8.803 5.488 1.00 82.75 172 LEU A CA 1
ATOM 1322 C C . LEU A 1 172 ? 29.282 -9.139 4.354 1.00 82.75 172 LEU A C 1
ATOM 1324 O O . LEU A 1 172 ? 29.287 -10.263 3.851 1.00 82.75 172 LEU A O 1
ATOM 1328 N N . ARG A 1 173 ? 28.500 -8.152 3.906 1.00 81.62 173 ARG A N 1
ATOM 1329 C CA . ARG A 1 173 ? 27.590 -8.311 2.767 1.00 81.62 173 ARG A CA 1
ATOM 1330 C C . ARG A 1 173 ? 28.372 -8.599 1.482 1.00 81.62 173 ARG A C 1
ATOM 1332 O O . ARG A 1 173 ? 29.072 -7.733 0.961 1.00 81.62 173 ARG A O 1
ATOM 1339 N N . VAL A 1 174 ? 28.182 -9.793 0.936 1.00 79.88 174 VAL A N 1
ATOM 1340 C CA . VAL A 1 174 ? 28.783 -10.255 -0.316 1.00 79.88 174 VAL A CA 1
ATOM 1341 C C . VAL A 1 174 ? 27.906 -9.801 -1.480 1.00 79.88 174 VAL A C 1
ATOM 1343 O O . VAL A 1 174 ? 26.725 -10.139 -1.563 1.00 79.88 174 VAL A O 1
ATOM 1346 N N . ARG A 1 175 ? 28.475 -8.991 -2.378 1.00 75.56 175 ARG A N 1
ATOM 1347 C CA . ARG A 1 175 ? 27.778 -8.477 -3.573 1.00 75.56 175 ARG A CA 1
ATOM 1348 C C . ARG A 1 175 ? 28.030 -9.310 -4.832 1.00 75.56 175 ARG A C 1
ATOM 1350 O O . ARG A 1 175 ? 27.253 -9.214 -5.772 1.00 75.56 175 ARG A O 1
ATOM 1357 N N . ASN A 1 176 ? 29.090 -10.111 -4.841 1.00 74.69 176 ASN A N 1
ATOM 1358 C CA . ASN A 1 176 ? 29.618 -10.852 -5.988 1.00 74.69 176 ASN A CA 1
ATOM 1359 C C . ASN A 1 176 ? 29.732 -12.357 -5.685 1.00 74.69 176 ASN A C 1
ATOM 1361 O O . ASN A 1 176 ? 30.769 -12.968 -5.929 1.00 74.69 176 ASN A O 1
ATOM 1365 N N . LEU A 1 177 ? 28.692 -12.948 -5.095 1.00 75.50 177 LEU A N 1
ATOM 1366 C CA . LEU A 1 177 ? 28.678 -14.385 -4.834 1.00 75.50 177 LEU A CA 1
ATOM 1367 C C . LEU A 1 177 ? 28.520 -15.148 -6.160 1.00 75.50 177 LEU A C 1
ATOM 1369 O O . LEU A 1 177 ? 27.547 -14.929 -6.878 1.00 75.50 177 LEU A O 1
ATOM 1373 N N . ILE A 1 178 ? 29.449 -16.057 -6.449 1.00 71.94 178 ILE A N 1
ATOM 1374 C CA . ILE A 1 178 ? 29.338 -17.041 -7.530 1.00 71.94 178 ILE A CA 1
ATOM 1375 C C . ILE A 1 178 ? 29.088 -18.391 -6.854 1.00 71.94 178 ILE A C 1
ATOM 1377 O O . ILE A 1 178 ? 29.903 -18.823 -6.041 1.00 71.94 178 ILE A O 1
ATOM 1381 N N . VAL A 1 179 ? 27.949 -19.021 -7.142 1.00 70.62 179 VAL A N 1
ATOM 1382 C CA . VAL A 1 179 ? 27.632 -20.378 -6.673 1.00 70.62 179 VAL A CA 1
ATOM 1383 C C . VAL A 1 179 ? 27.958 -21.327 -7.822 1.00 70.62 179 VAL A C 1
ATOM 1385 O O . VAL A 1 179 ? 27.380 -21.174 -8.899 1.00 70.62 179 VAL A O 1
ATOM 1388 N N . VAL A 1 180 ? 28.920 -22.226 -7.606 1.00 62.38 180 VAL A N 1
ATOM 1389 C CA . VAL A 1 180 ? 29.363 -23.253 -8.568 1.00 62.38 180 VAL A CA 1
ATOM 1390 C C . VAL A 1 180 ? 28.781 -24.597 -8.164 1.00 62.38 180 VAL A C 1
ATOM 1392 O O . VAL A 1 180 ? 28.781 -24.868 -6.941 1.00 62.38 180 VAL A O 1
#

Secondary structure (DSSP, 8-state):
---PPPPP-PPPPBPP----EEEPBSTT--PPP--PBPPPTT--BSS--SB--EEE-TT--SSPPPTTHHHH-SEEEEES-SS-HHHHHHTSPP----SSS--EEEEE-SS-TTT-PPPB--S--B-TTSPBPSSPPPEEEE--HHHHHHHHHH-S-B-B-----EE-TTS-EESS----

Sequence (180 aa):
VATLLPQPSQGPKYQLLTLRAHCAVGTGAAPLPAAPEAPDSSTVTNDPLSWRSIYFASHNCDGKLPDRVVREYNVIVMRRGGCSFSEKLENIPAFHPTVRGLQMVVMVSDEEDYELTRPLLEVAQKTPAGMRRAHEVPMVMVGGGEAAWRALRKAKSLGIRRRYWVESAKGLRVRNLIVV

pLDDT: mean 90.05, std 10.13, range [46.88, 98.38]

Radius of gyration: 19.23 Å; chains: 1; bounding box: 49×36×72 Å

Foldseek 3Di:
DDDDDPDPDQADWDQDDDFDKAWEDAPLADDAFPADADDDNVDTDRDFAQFQFEAEDEAQQPAADDPVQQQQGAEYEYEPDPDAPLNSQQNYAADDDDSRGYRAYEYEYQAAQVVDDHRYDHDQHHHVVRHGHPDRHTYMYTYDHPVVVVVVVPGRHDYHHDDDWDADPVRHTDPDDDDD